Protein AF-A0A7S3S8R8-F1 (afdb_monomer_lite)

Secondary structure (DSSP, 8-state):
-PPPPPPPPPPPPPPPPPPPP------PPPP-----------------PPPPPPP--------------PPPPP-------------------------------HHHHHHHHT--HHHHHHHHHHHHHHHHHHHHHHHHHHHHHH-----------------------------

pLDDT: mean 70.54, std 16.48, range [45.84, 97.75]

Organism: Emiliania huxleyi (NCBI:txid2903)

Sequence (175 aa):
PPPPPPPPPPPPSLPPPAPVPDQPRVDHPLPDCAHPPSTSRRCRSPPRAAAPVPAQLRHHRTVTAEHAARPQRPASAPTRRAAAAAAGDGQSCGAEAAAFAPRINARSRELSRRGSAGERLFAAAQQTEVRREAARRERERAELALCTFRPELAGSRAGGGGGGGGGGGSGGGGS

Foldseek 3Di:
DDDDDDDDDDDDDDDDDDDDPDDPDDPDPDPPPDDDDDDDDDDDDDPDDDDDDDDDDDPDPDPDDDPPDDDPDPDDDPDPDDDDDDDDDDDDDDDDDPPPPPPDDPVNVVVVVVDDPVVVVVVVVVVVVVVVVVVVVVVVVVVVVVPPPDPPPPDPPDDDDDDDPDDDDDDDDDD

Radius of gyration: 34.69 Å; chains: 1; bounding box: 66×86×90 Å

Structure (mmCIF, N/CA/C/O backbone):
data_AF-A0A7S3S8R8-F1
#
_entry.id   AF-A0A7S3S8R8-F1
#
loop_
_atom_site.group_PDB
_atom_site.id
_atom_site.type_symbol
_atom_site.label_atom_id
_atom_site.label_alt_id
_atom_site.label_comp_id
_atom_site.label_asym_id
_atom_site.label_entity_id
_atom_site.label_seq_id
_atom_site.pdbx_PDB_ins_code
_atom_site.Cartn_x
_atom_site.Cartn_y
_atom_site.Cartn_z
_atom_site.occupancy
_atom_site.B_iso_or_equiv
_atom_site.auth_seq_id
_atom_site.auth_comp_id
_atom_site.auth_asym_id
_atom_site.auth_atom_id
_atom_site.pdbx_PDB_model_num
ATOM 1 N N . PRO A 1 1 ? 28.755 45.492 -12.422 1.00 77.19 1 PRO A N 1
ATOM 2 C CA . PRO A 1 1 ? 27.501 44.730 -12.645 1.00 77.19 1 PRO A CA 1
ATOM 3 C C . PRO A 1 1 ? 26.717 44.704 -11.332 1.00 77.19 1 PRO A C 1
ATOM 5 O O . PRO A 1 1 ? 27.362 44.551 -10.295 1.00 77.19 1 PRO A O 1
ATOM 8 N N . PRO A 1 2 ? 25.391 44.908 -11.334 1.00 80.56 2 PRO A N 1
ATOM 9 C CA . PRO A 1 2 ? 24.604 44.730 -10.120 1.00 80.56 2 PRO A CA 1
ATOM 10 C C . PRO A 1 2 ? 24.662 43.260 -9.660 1.00 80.56 2 PRO A C 1
ATOM 12 O O . PRO A 1 2 ? 24.819 42.369 -10.503 1.00 80.56 2 PRO A O 1
ATOM 15 N N . PRO A 1 3 ? 24.573 42.995 -8.344 1.00 86.69 3 PRO A N 1
ATOM 16 C CA . PRO A 1 3 ? 24.489 41.633 -7.831 1.00 86.69 3 PRO A CA 1
ATOM 17 C C . PRO A 1 3 ? 23.217 40.939 -8.350 1.00 86.69 3 PRO A C 1
ATOM 19 O O . PRO A 1 3 ? 22.216 41.617 -8.610 1.00 86.69 3 PRO A O 1
ATOM 22 N N . PRO A 1 4 ? 23.233 39.602 -8.509 1.00 87.12 4 PRO A N 1
ATOM 23 C CA . PRO A 1 4 ? 22.032 38.858 -8.859 1.00 87.12 4 PRO A CA 1
ATOM 24 C C . PRO A 1 4 ? 20.956 39.051 -7.777 1.00 87.12 4 PRO A C 1
ATOM 26 O O . PRO A 1 4 ? 21.294 39.193 -6.597 1.00 87.12 4 PRO A O 1
ATOM 29 N N . PRO A 1 5 ? 19.665 39.059 -8.153 1.00 89.50 5 PRO A N 1
ATOM 30 C CA . PRO A 1 5 ? 18.585 39.133 -7.181 1.00 89.50 5 PRO A CA 1
ATOM 31 C C . PRO A 1 5 ? 18.627 37.921 -6.233 1.00 89.50 5 PRO A C 1
ATOM 33 O O . PRO A 1 5 ? 19.071 36.840 -6.638 1.00 89.50 5 PRO A O 1
ATOM 36 N N . PRO A 1 6 ? 18.169 38.078 -4.979 1.00 90.81 6 PRO A N 1
ATOM 37 C CA . PRO A 1 6 ? 18.075 36.963 -4.046 1.00 90.81 6 PRO A CA 1
ATOM 38 C C . PRO A 1 6 ? 17.114 35.885 -4.579 1.00 90.81 6 PRO A C 1
ATOM 40 O O . PRO A 1 6 ? 16.183 36.203 -5.327 1.00 90.81 6 PRO A O 1
ATOM 43 N N . PRO A 1 7 ? 17.312 34.609 -4.200 1.00 89.50 7 PRO A N 1
ATOM 44 C CA . PRO A 1 7 ? 16.380 33.547 -4.554 1.00 89.50 7 PRO A CA 1
ATOM 45 C C . PRO A 1 7 ? 14.988 33.822 -3.956 1.00 89.50 7 PRO A C 1
ATOM 47 O O . PRO A 1 7 ? 14.888 34.456 -2.900 1.00 89.50 7 PRO A O 1
ATOM 50 N N . PRO A 1 8 ? 13.908 33.345 -4.601 1.00 89.25 8 PRO A N 1
ATOM 51 C CA . PRO A 1 8 ? 12.568 33.452 -4.039 1.00 89.25 8 PRO A CA 1
ATOM 52 C C . PRO A 1 8 ? 12.473 32.687 -2.706 1.00 89.25 8 PRO A C 1
ATOM 54 O O . PRO A 1 8 ? 13.191 31.699 -2.513 1.00 89.25 8 PRO A O 1
ATOM 57 N N . PRO A 1 9 ? 11.588 33.112 -1.786 1.00 90.44 9 PRO A N 1
ATOM 58 C CA . PRO A 1 9 ? 11.351 32.385 -0.545 1.00 90.44 9 PRO A CA 1
ATOM 59 C C . PRO A 1 9 ? 10.820 30.969 -0.831 1.00 90.44 9 PRO A C 1
ATOM 61 O O . PRO A 1 9 ? 10.184 30.745 -1.867 1.00 90.44 9 PRO A O 1
ATOM 64 N N . PRO A 1 10 ? 11.059 30.003 0.075 1.00 87.38 10 PRO A N 1
ATOM 65 C CA . PRO A 1 10 ? 10.484 28.672 -0.052 1.00 87.38 10 PRO A CA 1
ATOM 66 C C . PRO A 1 10 ? 8.947 28.740 -0.040 1.00 87.38 10 PRO A C 1
ATOM 68 O O . PRO A 1 10 ? 8.374 29.652 0.567 1.00 87.38 10 PRO A O 1
ATOM 71 N N . PRO A 1 11 ? 8.260 27.785 -0.691 1.00 87.69 11 PRO A N 1
ATOM 72 C CA . PRO A 1 11 ? 6.808 27.712 -0.630 1.00 87.69 11 PRO A CA 1
ATOM 73 C C . PRO A 1 11 ? 6.339 27.477 0.817 1.00 87.69 11 PRO A C 1
ATOM 75 O O . PRO A 1 11 ? 7.056 26.843 1.598 1.00 87.69 11 PRO A O 1
ATOM 78 N N . PRO A 1 12 ? 5.137 27.954 1.183 1.00 86.75 12 PRO A N 1
ATOM 79 C CA . PRO A 1 12 ? 4.565 27.696 2.497 1.00 86.75 12 PRO A CA 1
ATOM 80 C C . PRO A 1 12 ? 4.399 26.190 2.727 1.00 86.75 12 PRO A C 1
ATOM 82 O O . PRO A 1 12 ? 4.004 25.447 1.824 1.00 86.75 12 PRO A O 1
ATOM 85 N N . SER A 1 13 ? 4.691 25.747 3.950 1.00 85.88 13 SER A N 1
ATOM 86 C CA . SER A 1 13 ? 4.455 24.372 4.387 1.00 85.88 13 SER A CA 1
ATOM 87 C C . SER A 1 13 ? 2.987 24.004 4.180 1.00 85.88 13 SER A C 1
ATOM 89 O O . SER A 1 13 ? 2.092 24.736 4.604 1.00 85.88 13 SER A O 1
ATOM 91 N N . LEU A 1 14 ? 2.734 22.870 3.525 1.00 85.81 14 LEU A N 1
ATOM 92 C CA . LEU A 1 14 ? 1.37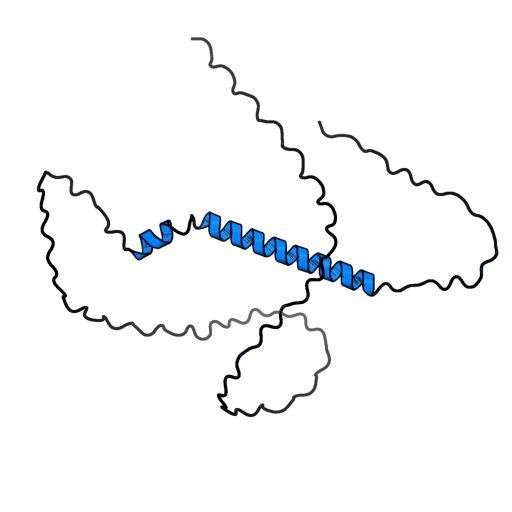4 22.364 3.365 1.00 85.81 14 LEU A CA 1
ATOM 93 C C . LEU A 1 14 ? 0.758 22.089 4.749 1.00 85.81 14 LEU A C 1
ATOM 95 O O . LEU A 1 14 ? 1.450 21.556 5.622 1.00 85.81 14 LEU A O 1
ATOM 99 N N . PRO A 1 15 ? -0.527 22.424 4.958 1.00 84.19 15 PRO A N 1
ATOM 100 C CA . PRO A 1 15 ? -1.219 22.085 6.192 1.00 84.19 15 PRO A CA 1
ATOM 101 C C . PRO A 1 15 ? -1.267 20.559 6.372 1.00 84.19 15 PRO A C 1
ATOM 103 O O . PRO A 1 15 ? -1.292 19.820 5.380 1.00 84.19 15 PRO A O 1
ATOM 106 N N . PRO A 1 16 ? -1.290 20.064 7.622 1.00 83.81 16 PRO A N 1
ATOM 107 C CA . PRO A 1 16 ? -1.439 18.639 7.882 1.00 83.81 16 PRO A CA 1
ATOM 108 C C . PRO A 1 16 ? -2.743 18.111 7.258 1.00 83.81 16 PRO A C 1
ATOM 110 O O . PRO A 1 16 ? -3.731 18.850 7.180 1.00 83.81 16 PRO A O 1
ATOM 113 N N . PRO A 1 17 ? -2.770 16.844 6.806 1.00 81.56 17 PRO A N 1
ATOM 114 C CA . PRO A 1 17 ? -3.971 16.252 6.232 1.00 81.56 17 PRO A CA 1
ATOM 115 C C . PRO A 1 17 ? -5.120 16.283 7.245 1.00 81.56 17 PRO A C 1
ATOM 117 O O . PRO A 1 17 ? -4.927 16.015 8.432 1.00 81.56 17 PRO A O 1
ATOM 120 N N . ALA A 1 18 ? -6.320 16.611 6.763 1.00 82.19 18 ALA A N 1
ATOM 121 C CA . ALA A 1 18 ? -7.528 16.604 7.577 1.00 82.19 18 ALA A CA 1
ATOM 122 C C . ALA A 1 18 ? -7.779 15.207 8.187 1.00 82.19 18 ALA A C 1
ATOM 124 O O . ALA A 1 18 ? -7.475 14.196 7.543 1.00 82.19 18 ALA A O 1
ATOM 125 N N . PRO A 1 19 ? -8.354 15.129 9.404 1.00 78.69 19 PRO A N 1
ATOM 126 C CA . PRO A 1 19 ? -8.751 13.859 10.000 1.00 78.69 19 PRO A CA 1
ATOM 127 C C . PRO A 1 19 ? -9.745 13.141 9.081 1.00 78.69 19 PRO A C 1
ATOM 129 O O . PRO A 1 19 ? -10.742 13.721 8.650 1.00 78.69 19 PRO A O 1
ATOM 132 N N . VAL A 1 20 ? -9.454 11.880 8.757 1.00 82.19 20 VAL A N 1
ATOM 133 C CA . VAL A 1 20 ? -10.313 11.059 7.898 1.00 82.19 20 VAL A CA 1
ATOM 134 C C . VAL A 1 20 ? -11.615 10.770 8.656 1.00 82.19 20 VAL A C 1
ATOM 136 O O . VAL A 1 20 ? -11.544 10.188 9.740 1.00 82.19 20 VAL A O 1
ATOM 139 N N . PRO A 1 21 ? -12.792 11.163 8.130 1.00 75.56 21 PRO A N 1
ATOM 140 C CA . PRO A 1 21 ? -14.065 10.878 8.774 1.00 75.56 21 PRO A CA 1
ATOM 141 C C . PRO A 1 21 ? -14.312 9.370 8.836 1.00 75.56 21 PRO A C 1
ATOM 143 O O . PRO A 1 21 ? -14.010 8.630 7.894 1.00 75.56 21 PRO A O 1
ATOM 146 N N . ASP A 1 22 ? -14.859 8.939 9.969 1.00 69.94 22 ASP A N 1
ATOM 147 C CA . ASP A 1 22 ? -15.124 7.541 10.277 1.00 69.94 22 ASP A CA 1
ATOM 148 C C . ASP A 1 22 ? -16.108 6.954 9.259 1.00 69.94 22 ASP A C 1
ATOM 150 O O . ASP A 1 22 ? -17.268 7.360 9.160 1.00 69.94 22 ASP A O 1
ATOM 154 N N . GLN A 1 23 ? -15.616 6.023 8.448 1.00 73.62 23 GLN A N 1
ATOM 155 C CA . GLN A 1 23 ? -16.423 5.348 7.439 1.00 73.62 23 GLN A CA 1
ATOM 156 C C . GLN A 1 23 ? -17.230 4.236 8.124 1.00 73.62 23 GLN A C 1
ATOM 158 O O . GLN A 1 23 ? -16.620 3.362 8.752 1.00 73.62 23 GLN A O 1
ATOM 163 N N . PRO A 1 24 ? -18.571 4.208 7.995 1.00 70.25 24 PRO A N 1
ATOM 164 C CA . PRO A 1 24 ? -19.366 3.097 8.495 1.00 70.25 24 PRO A CA 1
ATOM 165 C C . PRO A 1 24 ? -18.930 1.808 7.792 1.00 70.25 24 PRO A C 1
ATOM 167 O O . PRO A 1 24 ? -18.881 1.726 6.564 1.00 70.25 24 PRO A O 1
ATOM 170 N N . ARG A 1 25 ? -18.583 0.789 8.585 1.00 62.97 25 ARG A N 1
ATOM 171 C CA . ARG A 1 25 ? -18.240 -0.547 8.089 1.00 62.97 25 ARG A CA 1
ATOM 172 C C . ARG A 1 25 ? -19.435 -1.111 7.319 1.00 62.97 25 ARG A C 1
ATOM 174 O O . ARG A 1 25 ? -20.450 -1.459 7.914 1.00 62.97 25 ARG A O 1
ATOM 181 N N . VAL A 1 26 ? -19.288 -1.230 6.007 1.00 69.12 26 VAL A N 1
ATOM 182 C CA . VAL A 1 26 ? -20.205 -2.010 5.180 1.00 69.12 26 VAL A CA 1
ATOM 183 C C . VAL A 1 26 ? -19.782 -3.468 5.327 1.00 69.12 26 VAL A C 1
ATOM 185 O O . VAL A 1 26 ? -18.751 -3.885 4.798 1.00 69.12 26 VAL A O 1
ATOM 188 N N . ASP A 1 27 ? -20.534 -4.224 6.122 1.00 63.59 27 ASP A N 1
ATOM 189 C CA . ASP A 1 27 ? -20.373 -5.669 6.256 1.00 63.59 27 ASP A CA 1
ATOM 190 C C . ASP A 1 27 ? -20.830 -6.321 4.935 1.00 63.59 27 ASP A C 1
ATOM 192 O O . ASP A 1 27 ? -21.998 -6.656 4.746 1.00 63.59 27 ASP A O 1
ATOM 196 N N . HIS A 1 28 ? -19.912 -6.440 3.972 1.00 69.56 28 HIS A N 1
ATOM 197 C CA . HIS A 1 28 ? -20.136 -7.235 2.770 1.00 69.56 28 HIS A CA 1
ATOM 198 C C . HIS A 1 28 ? -19.967 -8.722 3.116 1.00 69.56 28 HIS A C 1
ATOM 200 O O . HIS A 1 28 ? -18.858 -9.126 3.481 1.00 69.56 28 HIS A O 1
ATOM 206 N N . PRO A 1 29 ? -21.015 -9.559 2.996 1.00 69.94 29 PRO A N 1
ATOM 207 C CA . PRO A 1 29 ? -20.842 -11.000 3.077 1.00 69.94 29 PRO A CA 1
ATOM 208 C C . PRO A 1 29 ? -19.914 -11.458 1.945 1.00 69.94 29 PRO A C 1
ATOM 210 O O . PRO A 1 29 ? -20.098 -11.097 0.781 1.00 69.94 29 PRO A O 1
ATOM 213 N N . LEU A 1 30 ? -18.886 -12.224 2.311 1.00 63.00 30 LEU A N 1
ATOM 214 C CA . LEU A 1 30 ? -17.970 -12.880 1.382 1.00 63.00 30 LEU A CA 1
ATOM 215 C C . LEU A 1 30 ? -18.781 -13.725 0.385 1.00 63.00 30 LEU A C 1
ATOM 217 O O . LEU A 1 30 ? -19.578 -14.552 0.830 1.00 63.00 30 LEU A O 1
ATOM 221 N N . PRO A 1 31 ? -18.596 -13.575 -0.938 1.00 64.50 31 PRO A N 1
ATOM 222 C CA . PRO A 1 31 ? -19.099 -14.574 -1.863 1.00 64.50 31 PRO A CA 1
ATOM 223 C C . PRO A 1 31 ? -18.371 -15.893 -1.587 1.00 64.50 31 PRO A C 1
ATOM 225 O O . PRO A 1 31 ? -17.140 -15.958 -1.639 1.00 64.50 31 PRO A O 1
ATOM 228 N N . ASP A 1 32 ? -19.150 -16.928 -1.275 1.00 54.94 32 ASP A N 1
ATOM 229 C CA . ASP A 1 32 ? -18.726 -18.323 -1.202 1.00 54.94 32 ASP A CA 1
ATOM 230 C C . ASP A 1 32 ? -18.050 -18.723 -2.519 1.00 54.94 32 ASP A C 1
ATOM 232 O O . ASP A 1 32 ? -18.687 -19.117 -3.499 1.00 54.94 32 ASP A O 1
ATOM 236 N N . CYS A 1 33 ? -16.724 -18.622 -2.559 1.00 52.12 33 CYS A N 1
ATOM 237 C CA . CYS A 1 33 ? -15.926 -19.227 -3.612 1.00 52.12 33 CYS A CA 1
ATOM 238 C C . CYS A 1 33 ? -15.888 -20.738 -3.370 1.00 52.12 33 CYS A C 1
ATOM 240 O O . CYS A 1 33 ? -14.950 -21.276 -2.782 1.00 52.12 33 CYS A O 1
ATOM 242 N N . ALA A 1 34 ? -16.938 -21.412 -3.835 1.00 57.84 34 ALA A N 1
ATOM 243 C CA . ALA A 1 34 ? -17.007 -22.851 -3.994 1.00 57.84 34 ALA A CA 1
ATOM 244 C C . ALA A 1 34 ? -15.756 -23.366 -4.731 1.00 57.84 34 ALA A C 1
ATOM 246 O O . ALA A 1 34 ? -15.552 -23.118 -5.921 1.00 57.84 34 ALA A O 1
ATOM 247 N N . HIS A 1 35 ? -14.901 -24.092 -4.014 1.00 53.78 35 HIS A N 1
ATOM 248 C CA . HIS A 1 35 ? -13.831 -24.878 -4.614 1.00 53.78 35 HIS A CA 1
ATOM 249 C C . HIS A 1 35 ? -14.421 -26.106 -5.334 1.00 53.78 35 HIS A C 1
ATOM 251 O O . HIS A 1 35 ? -15.303 -26.765 -4.780 1.00 53.78 35 HIS A O 1
ATOM 257 N N . PRO A 1 36 ? -13.927 -26.479 -6.531 1.00 61.75 36 PRO A N 1
ATOM 258 C CA . PRO A 1 36 ? -14.292 -27.749 -7.150 1.00 61.75 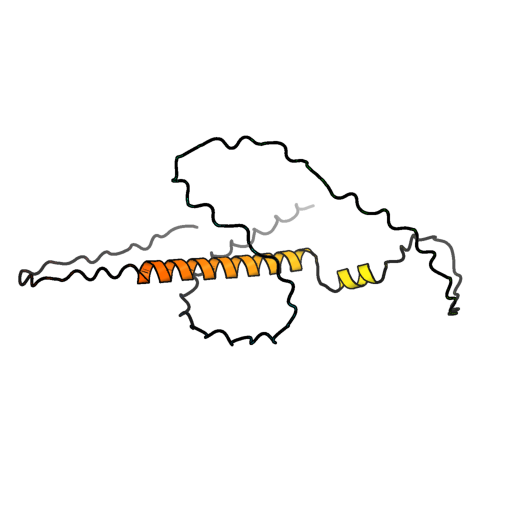36 PRO A CA 1
ATOM 259 C C . PRO A 1 36 ? -13.708 -28.932 -6.352 1.00 61.75 36 PRO A C 1
ATOM 261 O O . PRO A 1 36 ? -12.619 -28.809 -5.776 1.00 61.75 36 PRO A O 1
ATOM 264 N N . PRO A 1 37 ? -14.372 -30.103 -6.336 1.00 55.53 37 PRO A N 1
ATOM 265 C CA . PRO A 1 37 ? -13.862 -31.283 -5.651 1.00 55.53 37 PRO A CA 1
ATOM 266 C C . PRO A 1 37 ? -12.671 -31.868 -6.422 1.00 55.53 37 PRO A C 1
ATOM 268 O O . PRO A 1 37 ? -12.833 -32.633 -7.369 1.00 55.53 37 PRO A O 1
ATOM 271 N N . SER A 1 38 ? -11.449 -31.530 -6.007 1.00 54.41 38 SER A N 1
ATOM 272 C CA . SER A 1 38 ? -10.249 -32.233 -6.466 1.00 54.41 38 SER A CA 1
ATOM 273 C C . SER A 1 38 ? -10.026 -33.473 -5.605 1.00 54.41 38 SER A C 1
ATOM 275 O O . SER A 1 38 ? -9.424 -33.440 -4.530 1.00 54.41 38 SER A O 1
ATOM 277 N N . THR A 1 39 ? -10.550 -34.598 -6.082 1.00 59.62 39 THR A N 1
ATOM 278 C CA . THR A 1 39 ? -10.220 -35.926 -5.578 1.00 59.62 39 THR A CA 1
ATOM 279 C C . THR A 1 39 ? -8.773 -36.263 -5.933 1.00 59.62 39 THR A C 1
ATOM 281 O O . THR A 1 39 ? -8.485 -36.746 -7.027 1.00 59.62 39 THR A O 1
ATOM 284 N N . SER A 1 40 ? -7.845 -36.091 -4.995 1.00 53.78 40 SER A N 1
ATOM 285 C CA . SER A 1 40 ? -6.616 -36.885 -5.017 1.00 53.78 40 SER A CA 1
ATOM 286 C C . SER A 1 40 ? -6.213 -37.298 -3.610 1.00 53.78 40 SER A C 1
ATOM 288 O O . SER A 1 40 ? -5.488 -36.624 -2.882 1.00 53.78 40 SER A O 1
ATOM 290 N N . ARG A 1 41 ? -6.744 -38.464 -3.238 1.00 54.03 41 ARG A N 1
ATOM 291 C CA . ARG A 1 41 ? -6.302 -39.275 -2.112 1.00 54.03 41 ARG A CA 1
ATOM 292 C C . ARG A 1 41 ? -4.818 -39.609 -2.282 1.00 54.03 41 ARG A C 1
ATOM 294 O O . ARG A 1 41 ? -4.465 -40.464 -3.089 1.00 54.03 41 ARG A O 1
ATOM 301 N N . ARG A 1 42 ? -3.964 -39.051 -1.429 1.00 54.06 42 ARG A N 1
ATOM 302 C CA . ARG A 1 42 ? -2.855 -39.820 -0.851 1.00 54.06 42 ARG A CA 1
ATOM 303 C C . ARG A 1 42 ? -2.881 -39.650 0.654 1.00 54.06 42 ARG A C 1
ATOM 305 O O . ARG A 1 42 ? -2.474 -38.632 1.201 1.00 54.06 42 ARG A O 1
ATOM 312 N N . CYS A 1 43 ? -3.398 -40.689 1.293 1.00 54.38 43 CYS A N 1
ATOM 313 C CA . CYS A 1 43 ? -3.325 -40.935 2.717 1.00 54.38 43 CYS A CA 1
ATOM 314 C C . CYS A 1 43 ? -1.865 -40.840 3.187 1.00 54.38 43 CYS A C 1
ATOM 316 O O . CYS A 1 43 ? -1.027 -41.649 2.790 1.00 54.38 43 CYS A O 1
ATOM 318 N N . ARG A 1 44 ? -1.572 -39.878 4.059 1.00 56.50 44 ARG A N 1
ATOM 319 C CA . ARG A 1 44 ? -0.508 -40.010 5.055 1.00 56.50 44 ARG A CA 1
ATOM 320 C C . ARG A 1 44 ? -1.137 -39.729 6.408 1.00 56.50 44 ARG A C 1
ATOM 322 O O . ARG A 1 44 ? -1.611 -38.629 6.666 1.00 56.50 44 ARG A O 1
ATOM 329 N N . SER A 1 45 ? -1.210 -40.777 7.212 1.00 59.34 45 SER A N 1
ATOM 330 C CA . SER A 1 45 ? -1.692 -40.767 8.587 1.00 59.34 45 SER A CA 1
ATOM 331 C C . SER A 1 45 ? -0.920 -39.740 9.432 1.00 59.34 45 SER A C 1
ATOM 333 O O . SER A 1 45 ? 0.293 -39.611 9.246 1.00 59.34 45 SER A O 1
ATOM 335 N N . PRO A 1 46 ? -1.566 -39.037 10.378 1.00 63.16 46 PRO A N 1
ATOM 336 C CA . PRO A 1 46 ? -0.866 -38.167 11.317 1.00 63.16 46 PRO A CA 1
ATOM 337 C C . PRO A 1 46 ? -0.205 -38.989 12.439 1.00 63.16 46 PRO A C 1
ATOM 339 O O . PRO A 1 46 ? -0.852 -39.879 13.000 1.00 63.16 46 PRO A O 1
ATOM 342 N N . PRO A 1 47 ? 1.045 -38.701 12.847 1.00 60.03 47 PRO A N 1
ATOM 343 C CA . PRO A 1 47 ? 1.525 -39.151 14.141 1.00 60.03 47 PRO A CA 1
ATOM 344 C C . PRO A 1 47 ? 0.859 -38.321 15.250 1.00 60.03 47 PRO A C 1
ATOM 346 O O . PRO A 1 47 ? 1.072 -37.122 15.381 1.00 60.03 47 PRO A O 1
ATOM 349 N N . ARG A 1 48 ? -0.008 -39.015 15.990 1.00 54.62 48 ARG A N 1
ATOM 350 C CA . ARG A 1 48 ? -0.244 -38.987 17.443 1.00 54.62 48 ARG A CA 1
ATOM 351 C C . ARG A 1 48 ? 0.081 -37.683 18.203 1.00 54.62 48 ARG A C 1
ATOM 353 O O . ARG A 1 48 ? 1.229 -37.269 18.317 1.00 54.62 48 ARG A O 1
ATOM 360 N N . ALA A 1 49 ? -0.962 -37.133 18.823 1.00 53.22 49 ALA A N 1
ATOM 361 C CA . ALA A 1 49 ? -0.936 -35.997 19.736 1.00 53.22 49 ALA A CA 1
ATOM 362 C C . ALA A 1 49 ? 0.073 -36.160 20.889 1.00 53.22 49 ALA A C 1
ATOM 364 O O . ALA A 1 49 ? 0.018 -37.139 21.636 1.00 53.22 49 ALA A O 1
ATOM 365 N N . ALA A 1 50 ? 0.932 -35.156 21.067 1.00 56.56 50 ALA A N 1
ATOM 366 C CA . ALA A 1 50 ? 1.591 -34.879 22.335 1.00 56.56 50 ALA A CA 1
ATOM 367 C C . ALA A 1 50 ? 0.791 -33.785 23.058 1.00 56.56 50 ALA A C 1
ATOM 369 O O . ALA A 1 50 ? 0.526 -32.720 22.503 1.00 56.56 50 ALA A O 1
ATOM 370 N N . ALA A 1 51 ? 0.359 -34.110 24.272 1.00 62.81 51 ALA A N 1
ATOM 371 C CA . ALA A 1 51 ? -0.376 -33.251 25.190 1.00 62.81 51 ALA A CA 1
ATOM 372 C C . ALA A 1 51 ? 0.469 -32.027 25.641 1.00 62.81 51 ALA A C 1
ATOM 374 O O . ALA A 1 51 ? 1.685 -32.010 25.429 1.00 62.81 51 ALA A O 1
ATOM 375 N N . PRO A 1 52 ? -0.152 -30.994 26.244 1.00 61.31 52 PRO A N 1
ATOM 376 C CA . PRO A 1 52 ? 0.471 -29.692 26.459 1.00 61.31 52 PRO A CA 1
ATOM 377 C C . PRO A 1 52 ? 1.468 -29.705 27.625 1.00 61.31 52 PRO A C 1
ATOM 379 O O . PRO A 1 52 ? 1.177 -30.210 28.707 1.00 61.31 52 PRO A O 1
ATOM 382 N N . VAL A 1 53 ? 2.627 -29.079 27.414 1.00 61.59 53 VAL A N 1
ATOM 383 C CA . VAL A 1 53 ? 3.571 -28.725 28.483 1.00 61.59 53 VAL A CA 1
ATOM 384 C C . VAL A 1 53 ? 3.225 -27.310 28.968 1.00 61.59 53 VAL A C 1
ATOM 386 O O . VAL A 1 53 ? 3.105 -26.411 28.131 1.00 61.59 53 VAL A O 1
ATOM 389 N N . PRO A 1 54 ? 3.034 -27.078 30.280 1.00 59.47 54 PRO A N 1
ATOM 390 C CA . PRO A 1 54 ? 2.693 -25.762 30.805 1.00 59.47 54 PRO A CA 1
ATOM 391 C C . PRO A 1 54 ? 3.861 -24.773 30.715 1.00 59.47 54 PRO A C 1
ATOM 393 O O . PRO A 1 54 ? 5.038 -25.128 30.795 1.00 59.47 54 PRO A O 1
ATOM 396 N N . ALA A 1 55 ? 3.484 -23.506 30.560 1.00 61.91 55 ALA A N 1
ATOM 397 C CA . ALA A 1 55 ? 4.352 -22.351 30.437 1.00 61.91 55 ALA A CA 1
ATOM 398 C C . ALA A 1 55 ? 5.244 -22.138 31.669 1.00 61.91 55 ALA A C 1
ATOM 400 O O . ALA A 1 55 ? 4.747 -21.936 32.774 1.00 61.91 55 ALA A O 1
ATOM 401 N N . GLN A 1 56 ? 6.556 -22.072 31.447 1.00 58.75 56 GLN A N 1
ATOM 402 C CA . GLN A 1 56 ? 7.500 -21.395 32.334 1.00 58.75 56 GLN A CA 1
ATOM 403 C C . GLN A 1 56 ? 8.555 -20.680 31.480 1.00 58.75 56 GLN A C 1
ATOM 405 O O . GLN A 1 56 ? 9.427 -21.295 30.869 1.00 58.75 56 GLN A O 1
ATOM 410 N N . LEU A 1 57 ? 8.390 -19.359 31.411 1.00 58.47 57 LEU A N 1
ATOM 411 C CA . LEU A 1 57 ? 9.426 -18.330 31.434 1.00 58.47 57 LEU A CA 1
ATOM 412 C C . LEU A 1 57 ? 10.872 -18.828 31.220 1.00 58.47 57 LEU A C 1
ATOM 414 O O . LEU A 1 57 ? 11.543 -19.252 32.159 1.00 58.47 57 LEU A O 1
ATOM 418 N N . ARG A 1 58 ? 11.393 -18.704 29.994 1.00 51.44 58 ARG A N 1
ATOM 419 C CA . ARG A 1 58 ? 12.842 -18.716 29.742 1.00 51.44 58 ARG A CA 1
ATOM 420 C C . ARG A 1 58 ? 13.215 -17.618 28.757 1.00 51.44 58 ARG A C 1
ATOM 422 O O . ARG A 1 58 ? 13.177 -17.786 27.541 1.00 51.44 58 ARG A O 1
ATOM 429 N N . HIS A 1 59 ? 13.596 -16.476 29.321 1.00 56.28 59 HIS A N 1
ATOM 430 C CA . HIS A 1 59 ? 14.516 -15.548 28.683 1.00 56.28 59 HIS A CA 1
ATOM 431 C C . HIS A 1 59 ? 15.810 -16.297 28.392 1.00 56.28 59 HIS A C 1
ATOM 433 O O . HIS A 1 59 ? 16.508 -16.558 29.346 1.00 56.28 59 HIS A O 1
ATOM 439 N N . HIS A 1 60 ? 16.101 -16.656 27.141 1.00 50.06 60 HIS A N 1
ATOM 440 C CA . HIS A 1 60 ? 17.447 -16.811 26.564 1.00 50.06 60 HIS A CA 1
ATOM 441 C C . HIS A 1 60 ? 17.260 -17.090 25.065 1.00 50.06 60 HIS A C 1
ATOM 443 O O . HIS A 1 60 ? 17.084 -18.234 24.656 1.00 50.06 60 HIS A O 1
ATOM 449 N N . ARG A 1 61 ? 17.278 -16.053 24.216 1.00 50.59 61 ARG A N 1
ATOM 450 C CA . ARG A 1 61 ? 17.537 -16.262 22.785 1.00 50.59 61 ARG A CA 1
ATOM 451 C C . ARG A 1 61 ? 19.046 -16.300 22.593 1.00 50.59 61 ARG A C 1
ATOM 453 O O . ARG A 1 61 ? 19.682 -15.279 22.358 1.00 50.59 61 ARG A O 1
ATOM 460 N N . THR A 1 62 ? 19.610 -17.490 22.734 1.00 49.81 62 THR A N 1
ATOM 461 C CA . THR A 1 62 ? 20.878 -17.827 22.102 1.00 49.81 62 THR A CA 1
ATOM 462 C C . THR A 1 62 ? 20.676 -17.756 20.591 1.00 49.81 62 THR A C 1
ATOM 464 O O . THR A 1 62 ? 19.769 -18.369 20.029 1.00 49.81 62 THR A O 1
ATOM 467 N N . VAL A 1 63 ? 21.503 -16.954 19.925 1.00 51.91 63 VAL A N 1
ATOM 468 C CA . VAL A 1 63 ? 21.642 -16.967 18.469 1.00 51.91 63 VAL A CA 1
ATOM 469 C C . VAL A 1 63 ? 22.411 -18.242 18.129 1.00 51.91 63 VAL A C 1
ATOM 471 O O . VAL A 1 63 ? 23.636 -18.246 18.072 1.00 51.91 63 VAL A O 1
ATOM 474 N N . THR A 1 64 ? 21.706 -19.364 17.996 1.00 45.84 64 THR A N 1
ATOM 475 C CA . THR A 1 64 ? 22.299 -20.585 17.451 1.00 45.84 64 THR A CA 1
ATOM 476 C C . THR A 1 64 ? 22.410 -20.437 15.942 1.00 45.84 64 THR A C 1
ATOM 478 O O . THR A 1 64 ? 21.422 -20.240 15.235 1.00 45.84 64 THR A O 1
ATOM 481 N N . ALA A 1 65 ? 23.652 -20.502 15.474 1.00 57.69 65 ALA A N 1
ATOM 482 C CA . ALA A 1 65 ? 24.031 -20.614 14.082 1.00 57.69 65 ALA A CA 1
ATOM 483 C C . ALA A 1 65 ? 23.347 -21.830 13.438 1.00 57.69 65 ALA A C 1
ATOM 485 O O . ALA A 1 65 ? 23.763 -22.965 13.645 1.00 57.69 65 ALA A O 1
ATOM 486 N N . GLU A 1 66 ? 22.322 -21.588 12.627 1.00 51.59 66 GLU A N 1
ATOM 487 C CA . GLU A 1 66 ? 21.736 -22.602 11.752 1.00 51.59 66 GLU A CA 1
ATOM 488 C C . GLU A 1 66 ? 21.872 -22.131 10.299 1.00 51.59 66 GLU A C 1
ATOM 490 O O . GLU A 1 66 ? 20.927 -21.753 9.615 1.00 51.59 66 GLU A O 1
ATOM 495 N N . HIS A 1 67 ? 23.122 -22.116 9.832 1.00 55.50 67 HIS A N 1
ATOM 496 C CA . HIS A 1 67 ? 23.482 -22.040 8.413 1.00 55.50 67 HIS A CA 1
ATOM 497 C C . HIS A 1 67 ? 23.451 -23.453 7.795 1.00 55.50 67 HIS A C 1
ATOM 499 O O . HIS A 1 67 ? 24.359 -23.863 7.074 1.00 55.50 67 HIS A O 1
ATOM 505 N N . ALA A 1 68 ? 22.423 -24.239 8.120 1.00 54.69 68 ALA A N 1
ATOM 506 C CA . ALA A 1 68 ? 22.259 -25.579 7.585 1.00 54.69 68 ALA A CA 1
ATOM 507 C C . ALA A 1 68 ? 21.519 -25.520 6.242 1.00 54.69 68 ALA A C 1
ATOM 509 O O . ALA A 1 68 ? 20.391 -25.047 6.140 1.00 54.69 68 ALA A O 1
ATOM 510 N N . ALA A 1 69 ? 22.193 -26.042 5.217 1.00 55.81 69 ALA A N 1
ATOM 511 C CA . ALA A 1 69 ? 21.631 -26.480 3.945 1.00 55.81 69 ALA A CA 1
ATOM 512 C C . ALA A 1 69 ? 20.997 -25.392 3.058 1.00 55.81 69 ALA A C 1
ATOM 514 O O . ALA A 1 69 ? 19.801 -25.393 2.771 1.00 55.81 69 ALA A O 1
ATOM 515 N N . ARG A 1 70 ? 21.847 -24.544 2.461 1.00 55.84 70 ARG A N 1
ATOM 516 C CA . ARG A 1 70 ? 21.528 -23.999 1.132 1.00 55.84 70 ARG A CA 1
ATOM 517 C C . ARG A 1 70 ? 21.428 -25.178 0.149 1.00 55.84 70 ARG A C 1
ATOM 519 O O . ARG A 1 70 ? 22.442 -25.849 -0.051 1.00 55.84 70 ARG A O 1
ATOM 526 N N . PRO A 1 71 ? 20.273 -25.437 -0.489 1.00 60.06 71 PRO A N 1
ATOM 527 C CA . PRO A 1 71 ? 20.208 -26.409 -1.568 1.00 60.06 71 PRO A CA 1
ATOM 528 C C . PRO A 1 71 ? 21.122 -25.920 -2.690 1.00 60.06 71 PRO A C 1
ATOM 530 O O . PRO A 1 71 ? 20.945 -24.820 -3.223 1.00 60.06 71 PRO A O 1
ATOM 533 N N . GLN A 1 72 ? 22.139 -26.717 -3.017 1.00 59.78 72 GLN A N 1
ATOM 534 C CA . GLN A 1 72 ? 22.963 -26.453 -4.184 1.00 59.78 72 GLN A CA 1
ATOM 535 C C . GLN A 1 72 ? 22.050 -26.463 -5.409 1.00 59.78 72 GLN A C 1
ATOM 537 O O . GLN A 1 72 ? 21.378 -27.454 -5.698 1.00 59.78 72 GLN A O 1
ATOM 542 N N . ARG A 1 73 ? 21.983 -25.320 -6.097 1.00 56.75 73 ARG A N 1
ATOM 543 C CA . ARG A 1 73 ? 21.325 -25.213 -7.399 1.00 56.75 73 ARG A CA 1
ATOM 544 C C . ARG A 1 73 ? 21.918 -26.298 -8.305 1.00 56.75 73 ARG A C 1
ATOM 546 O O . ARG A 1 73 ? 23.138 -26.300 -8.466 1.00 56.75 73 ARG A O 1
ATOM 553 N N . PRO A 1 74 ? 21.108 -27.176 -8.918 1.00 61.94 74 PRO A N 1
ATOM 554 C CA . PRO A 1 74 ? 21.623 -28.064 -9.944 1.00 61.94 74 PRO A CA 1
ATOM 555 C C . PRO A 1 74 ? 22.206 -27.194 -11.058 1.00 61.94 74 PRO A C 1
ATOM 557 O O . PRO A 1 74 ? 21.539 -26.284 -11.560 1.00 61.94 74 PRO A O 1
ATOM 560 N N . ALA A 1 75 ? 23.475 -27.434 -11.387 1.00 59.31 75 ALA A N 1
ATOM 561 C CA . ALA A 1 75 ? 24.143 -26.809 -12.512 1.00 59.31 75 ALA A CA 1
ATOM 562 C C . ALA A 1 75 ? 23.308 -27.088 -13.767 1.00 59.31 75 ALA A C 1
ATOM 564 O O . ALA A 1 75 ? 23.205 -28.222 -14.232 1.00 59.31 75 ALA A O 1
ATOM 565 N N . SER A 1 76 ? 22.640 -26.056 -14.273 1.00 58.06 76 SER A N 1
ATOM 566 C CA . SER A 1 76 ? 21.880 -26.126 -15.512 1.00 58.06 76 SER A CA 1
ATOM 567 C C . SER A 1 76 ? 22.847 -26.449 -16.646 1.00 58.06 76 SER A C 1
ATOM 569 O O . SER A 1 76 ? 23.697 -25.625 -16.987 1.00 58.06 76 SER A O 1
ATOM 571 N N . ALA A 1 77 ? 22.717 -27.655 -17.197 1.00 59.78 77 ALA A N 1
ATOM 572 C CA . ALA A 1 77 ? 23.408 -28.082 -18.401 1.00 59.78 77 ALA A CA 1
ATOM 573 C C . ALA A 1 77 ? 23.185 -27.056 -19.530 1.00 59.78 77 ALA A C 1
ATOM 575 O O . ALA A 1 77 ? 22.068 -26.546 -19.676 1.00 59.78 77 ALA A O 1
ATOM 576 N N . PRO A 1 78 ? 24.211 -26.735 -20.336 1.00 61.25 78 PRO A N 1
ATOM 577 C CA . PRO A 1 78 ? 24.046 -25.851 -21.476 1.00 61.25 78 PRO A CA 1
ATOM 578 C C . PRO A 1 78 ? 23.184 -26.557 -22.523 1.00 61.25 78 PRO A C 1
ATOM 580 O O . PRO A 1 78 ? 23.649 -27.425 -23.262 1.00 61.25 78 PRO A O 1
ATOM 583 N N . THR A 1 79 ? 21.907 -26.189 -22.596 1.00 61.56 79 THR A N 1
ATOM 584 C CA . THR A 1 79 ? 21.036 -26.593 -23.697 1.00 61.56 79 THR A CA 1
ATOM 585 C C . THR A 1 79 ? 21.626 -26.019 -24.982 1.00 61.56 79 THR A C 1
ATOM 587 O O . THR A 1 79 ? 21.566 -24.811 -25.217 1.00 61.56 79 THR A O 1
ATOM 590 N N . ARG A 1 80 ? 22.225 -26.886 -25.809 1.00 50.59 80 ARG A N 1
ATOM 591 C CA . ARG A 1 80 ? 22.590 -26.583 -27.196 1.00 50.59 80 ARG A CA 1
ATOM 592 C C . ARG A 1 80 ? 21.327 -26.113 -27.911 1.00 50.59 80 ARG A C 1
ATOM 594 O O . ARG A 1 80 ? 20.475 -26.916 -28.281 1.00 50.59 80 ARG A O 1
ATOM 601 N N . ARG A 1 81 ? 21.175 -24.798 -28.053 1.00 50.84 81 ARG A N 1
ATOM 602 C CA . ARG A 1 81 ? 20.104 -24.203 -28.845 1.00 50.84 81 ARG A CA 1
ATOM 603 C C . ARG A 1 81 ? 20.454 -24.458 -30.306 1.00 50.84 81 ARG A C 1
ATOM 605 O O . ARG A 1 81 ? 21.370 -23.841 -30.842 1.00 50.84 81 ARG A O 1
ATOM 612 N N . ALA A 1 82 ? 19.764 -25.431 -30.891 1.00 51.66 82 ALA A N 1
ATOM 613 C CA . ALA A 1 82 ? 19.794 -25.701 -32.314 1.00 51.66 82 ALA A CA 1
ATOM 614 C C . ALA A 1 82 ? 19.486 -24.412 -33.086 1.00 51.66 82 ALA A C 1
ATOM 616 O O . ALA A 1 82 ? 18.572 -23.658 -32.740 1.00 51.66 82 ALA A O 1
ATOM 617 N N . ALA A 1 83 ? 20.305 -24.171 -34.102 1.00 54.16 83 ALA A N 1
ATOM 618 C CA . ALA A 1 83 ? 20.136 -23.114 -35.072 1.00 54.16 83 ALA A CA 1
ATOM 619 C C . ALA A 1 83 ? 18.792 -23.284 -35.791 1.00 54.16 83 ALA A C 1
ATOM 621 O O . ALA A 1 83 ? 18.560 -24.292 -36.452 1.00 54.16 83 ALA A O 1
ATOM 622 N N . ALA A 1 84 ? 17.930 -22.280 -35.680 1.00 53.47 84 ALA A N 1
ATOM 623 C CA . ALA A 1 84 ? 16.865 -22.049 -36.639 1.00 53.47 84 ALA A CA 1
ATOM 624 C C . ALA A 1 84 ? 17.176 -20.715 -37.315 1.00 53.47 84 ALA A C 1
ATOM 626 O O . ALA A 1 84 ?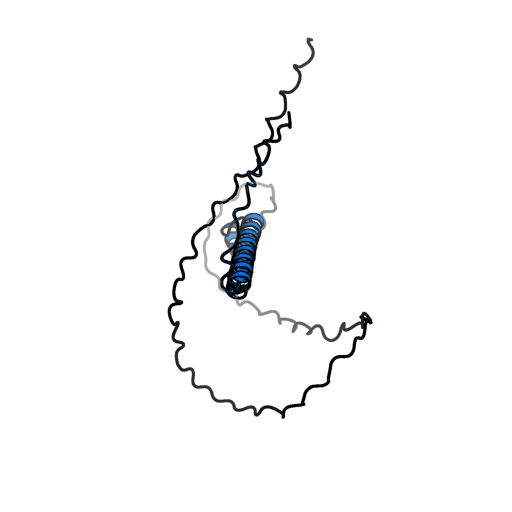 16.985 -19.641 -36.742 1.00 53.47 84 ALA A O 1
ATOM 627 N N . ALA A 1 85 ? 17.755 -20.830 -38.505 1.00 53.47 85 ALA A N 1
ATOM 628 C CA . ALA A 1 85 ? 17.857 -19.758 -39.470 1.00 53.47 85 ALA A CA 1
ATOM 629 C C . ALA A 1 85 ? 16.445 -19.323 -39.883 1.00 53.47 85 ALA A C 1
ATOM 631 O O . ALA A 1 85 ? 15.610 -20.163 -40.209 1.00 53.47 85 ALA A O 1
ATOM 632 N N . ALA A 1 86 ? 16.195 -18.019 -39.894 1.00 48.50 86 ALA A N 1
ATOM 633 C CA . ALA A 1 86 ? 15.150 -17.430 -40.714 1.00 48.50 86 ALA A CA 1
ATOM 634 C C . ALA A 1 86 ? 15.577 -16.011 -41.092 1.00 48.50 86 ALA A C 1
ATOM 636 O O . ALA A 1 86 ? 15.827 -15.165 -40.233 1.00 48.50 86 ALA A O 1
ATOM 637 N N . ALA A 1 87 ? 15.724 -15.856 -42.402 1.00 50.69 87 ALA A N 1
ATOM 638 C CA . ALA A 1 87 ? 16.129 -14.702 -43.179 1.00 50.69 87 ALA A CA 1
ATOM 639 C C . ALA A 1 87 ? 15.411 -13.392 -42.818 1.00 50.69 87 ALA A C 1
ATOM 641 O O . ALA A 1 87 ? 14.248 -13.382 -42.418 1.00 50.69 87 ALA A O 1
ATOM 642 N N . GLY A 1 88 ? 16.116 -12.286 -43.045 1.00 47.94 88 GLY A N 1
ATOM 643 C CA . GLY A 1 88 ? 15.579 -10.935 -42.963 1.00 47.94 88 GLY A CA 1
ATOM 644 C C . GLY A 1 88 ? 16.666 -9.902 -43.223 1.00 47.94 88 GLY A C 1
ATOM 645 O O . GLY A 1 88 ? 17.031 -9.160 -42.315 1.00 47.94 88 GLY A O 1
ATOM 646 N N . ASP A 1 89 ? 17.212 -9.925 -44.440 1.00 51.16 89 ASP A N 1
ATOM 647 C CA . ASP A 1 89 ? 18.183 -8.965 -44.959 1.00 51.16 89 ASP A CA 1
ATOM 648 C C . ASP A 1 89 ? 17.577 -7.560 -45.062 1.00 51.16 89 ASP A C 1
ATOM 650 O O . ASP A 1 89 ? 16.467 -7.364 -45.552 1.00 51.16 89 ASP A O 1
ATOM 654 N N . GLY A 1 90 ? 18.333 -6.571 -44.596 1.00 50.38 90 GLY A N 1
ATOM 655 C CA . GLY A 1 90 ? 17.952 -5.161 -44.595 1.00 50.38 90 GLY A CA 1
ATOM 656 C C . GLY A 1 90 ? 19.148 -4.297 -44.224 1.00 50.38 90 GLY A C 1
ATOM 657 O O . GLY A 1 90 ? 19.135 -3.573 -43.235 1.00 50.38 90 GLY A O 1
ATOM 658 N N . GLN A 1 91 ? 20.219 -4.484 -44.985 1.00 62.12 91 GLN A N 1
ATOM 659 C CA . GLN A 1 91 ? 21.518 -3.854 -44.842 1.00 62.12 91 GLN A CA 1
ATOM 660 C C . GLN A 1 91 ? 21.463 -2.381 -45.268 1.00 62.12 91 GLN A C 1
ATOM 662 O O . GLN A 1 91 ? 21.139 -2.074 -46.411 1.00 62.12 91 GLN A O 1
ATOM 667 N N . SER A 1 92 ? 21.861 -1.474 -44.376 1.00 51.28 92 SER A N 1
ATOM 668 C CA . SER A 1 92 ? 22.475 -0.209 -44.775 1.00 51.28 92 SER A CA 1
ATOM 669 C C . SER A 1 92 ? 23.793 -0.037 -44.021 1.00 51.28 92 SER A C 1
ATOM 671 O O . SER A 1 92 ? 23.865 -0.017 -42.793 1.00 51.28 92 SER A O 1
ATOM 673 N N . CYS A 1 93 ? 24.866 -0.013 -44.805 1.00 52.56 93 CYS A N 1
ATOM 674 C CA . CYS A 1 93 ? 26.231 0.234 -44.374 1.00 52.56 93 CYS A CA 1
ATOM 675 C C . CYS A 1 93 ? 26.477 1.745 -44.395 1.00 52.56 93 CYS A C 1
ATOM 677 O O . CYS A 1 93 ? 26.301 2.375 -45.435 1.00 52.56 93 CYS A O 1
ATOM 679 N N . GLY A 1 94 ? 26.911 2.314 -43.270 1.00 49.75 94 GLY A N 1
ATOM 680 C CA . GLY A 1 94 ? 27.297 3.720 -43.191 1.00 49.75 94 GLY A CA 1
ATOM 681 C C . GLY A 1 94 ? 28.040 4.057 -41.899 1.00 49.75 94 GLY A C 1
ATOM 682 O O . GLY A 1 94 ? 27.415 4.438 -40.921 1.00 49.75 94 GLY A O 1
ATOM 683 N N . ALA A 1 95 ? 29.365 3.896 -41.947 1.00 53.53 95 ALA A N 1
ATOM 684 C CA . ALA A 1 95 ? 30.399 4.603 -41.181 1.00 53.53 95 ALA A CA 1
ATOM 685 C C . ALA A 1 95 ? 30.317 4.663 -39.633 1.00 53.53 95 ALA A C 1
ATOM 687 O O . ALA A 1 95 ? 29.689 5.528 -39.034 1.00 53.53 95 ALA A O 1
ATOM 688 N N . GLU A 1 96 ? 31.095 3.771 -39.011 1.00 56.56 96 GLU A N 1
ATOM 689 C CA . GLU A 1 96 ? 32.142 4.094 -38.023 1.00 56.56 96 GLU A CA 1
ATOM 690 C C . GLU A 1 96 ? 31.865 5.133 -36.921 1.00 56.56 96 GLU A C 1
ATOM 692 O O . GLU A 1 96 ? 32.597 6.094 -36.708 1.00 56.56 96 GLU A O 1
ATOM 697 N N . ALA A 1 97 ? 30.923 4.802 -36.055 1.00 60.06 97 ALA A N 1
ATOM 698 C CA . ALA A 1 97 ? 31.289 4.647 -34.655 1.00 60.06 97 ALA A CA 1
ATOM 699 C C . ALA A 1 97 ? 30.696 3.310 -34.233 1.00 60.06 97 ALA A C 1
ATOM 701 O O . ALA A 1 97 ? 29.482 3.132 -34.324 1.00 60.06 97 ALA A O 1
ATOM 702 N N . ALA A 1 98 ? 31.520 2.343 -33.825 1.00 61.00 98 ALA A N 1
ATOM 703 C CA . ALA A 1 98 ? 31.046 1.094 -33.235 1.00 61.00 98 ALA A CA 1
ATOM 704 C C . ALA A 1 98 ? 30.408 1.400 -31.868 1.00 61.00 98 ALA A C 1
ATOM 706 O O . ALA A 1 98 ? 30.955 1.098 -30.810 1.00 61.00 98 ALA A O 1
ATOM 707 N N . ALA A 1 99 ? 29.267 2.087 -31.888 1.00 72.50 99 ALA A N 1
ATOM 708 C CA . ALA A 1 99 ? 28.500 2.430 -30.718 1.00 72.50 99 ALA A CA 1
ATOM 709 C C . ALA A 1 99 ? 28.006 1.111 -30.141 1.00 72.50 99 ALA A C 1
ATOM 711 O O . ALA A 1 99 ? 27.255 0.372 -30.781 1.00 72.50 99 ALA A O 1
ATOM 712 N N . PHE A 1 100 ? 28.490 0.795 -28.943 1.00 75.69 100 PHE A N 1
ATOM 713 C CA . PHE A 1 100 ? 28.016 -0.320 -28.148 1.00 75.69 100 PHE A CA 1
ATOM 714 C C . PHE A 1 100 ? 26.495 -0.189 -28.000 1.00 75.69 100 PHE A C 1
ATOM 716 O O . PHE A 1 100 ? 25.996 0.576 -27.180 1.00 75.69 100 PHE A O 1
ATOM 723 N N . ALA A 1 101 ? 25.762 -0.904 -28.852 1.00 80.06 101 ALA A N 1
ATOM 724 C CA . ALA A 1 101 ? 24.311 -0.954 -28.863 1.00 80.06 101 ALA A CA 1
ATOM 725 C C . ALA A 1 101 ? 23.901 -2.279 -28.212 1.00 80.06 101 ALA A C 1
ATOM 727 O O . ALA A 1 101 ? 23.706 -3.281 -28.913 1.00 80.06 101 ALA A O 1
ATOM 728 N N . PRO A 1 102 ? 23.832 -2.347 -26.868 1.00 82.56 102 PRO A N 1
ATOM 729 C CA . PRO A 1 102 ? 23.500 -3.586 -26.191 1.00 82.56 102 PRO A CA 1
ATOM 730 C C . PRO A 1 102 ? 22.131 -4.061 -26.679 1.00 82.56 102 PRO A C 1
ATOM 732 O O . PRO A 1 102 ? 21.133 -3.340 -26.607 1.00 82.56 102 PRO A O 1
ATOM 735 N N . ARG A 1 103 ? 22.071 -5.296 -27.187 1.00 88.31 103 ARG A N 1
ATOM 736 C CA . ARG A 1 103 ? 20.807 -5.917 -27.591 1.00 88.31 103 ARG A CA 1
ATOM 737 C C . ARG A 1 103 ? 19.988 -6.195 -26.336 1.00 88.31 103 ARG A C 1
ATOM 739 O O . ARG A 1 103 ? 20.148 -7.226 -25.687 1.00 88.31 103 ARG A O 1
ATOM 746 N N . ILE A 1 104 ? 19.114 -5.257 -25.987 1.00 88.94 104 ILE A N 1
ATOM 747 C CA . ILE A 1 104 ? 18.193 -5.412 -24.865 1.00 88.94 104 ILE A CA 1
ATOM 748 C C . ILE A 1 104 ? 17.249 -6.581 -25.169 1.00 88.94 104 ILE A C 1
ATOM 750 O O . ILE A 1 104 ? 16.531 -6.576 -26.172 1.00 88.94 104 ILE A O 1
ATOM 754 N N . ASN A 1 105 ? 17.256 -7.595 -24.304 1.00 93.00 105 ASN A N 1
ATOM 755 C CA . ASN A 1 105 ? 16.395 -8.763 -24.448 1.00 93.00 105 ASN A CA 1
ATOM 756 C C . ASN A 1 105 ? 14.904 -8.387 -24.299 1.00 93.00 105 ASN A C 1
ATOM 758 O O . ASN A 1 105 ? 14.543 -7.418 -23.629 1.00 93.00 105 ASN A O 1
ATOM 762 N N . ALA A 1 106 ? 14.014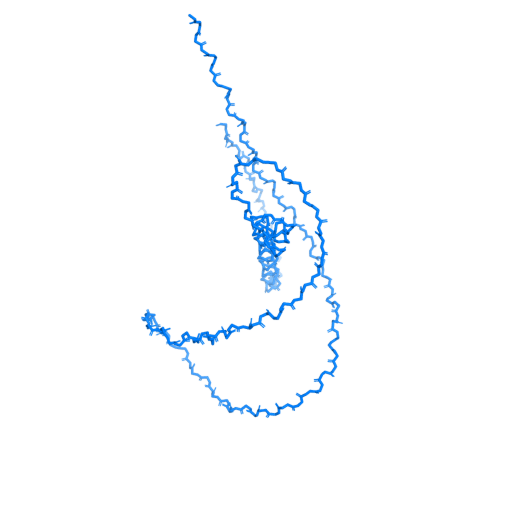 -9.178 -24.910 1.00 92.50 106 ALA A N 1
ATOM 763 C CA . ALA A 1 106 ? 12.568 -8.929 -24.861 1.00 92.50 106 ALA A CA 1
ATOM 764 C C . ALA A 1 106 ? 12.040 -8.819 -23.416 1.00 92.50 106 ALA A C 1
ATOM 766 O O . ALA A 1 106 ? 11.211 -7.964 -23.116 1.00 92.50 106 ALA A O 1
ATOM 767 N N . ARG A 1 107 ? 12.607 -9.616 -22.500 1.00 86.94 107 ARG A N 1
ATOM 768 C CA . ARG A 1 107 ? 12.263 -9.611 -21.072 1.00 86.94 107 ARG A CA 1
ATOM 769 C C . ARG A 1 107 ? 12.541 -8.266 -20.394 1.00 86.94 107 ARG A C 1
ATOM 771 O O . ARG A 1 107 ? 11.730 -7.816 -19.593 1.00 86.94 107 ARG A O 1
ATOM 778 N N . SER A 1 108 ? 13.667 -7.621 -20.698 1.00 84.69 108 SER A N 1
ATOM 779 C CA . SER A 1 108 ? 13.992 -6.293 -20.169 1.00 84.69 108 SER A CA 1
ATOM 780 C C . SER A 1 108 ? 13.015 -5.239 -20.683 1.00 84.69 108 SER A C 1
ATOM 782 O O . SER A 1 108 ? 12.531 -4.439 -19.887 1.00 84.69 108 SER A O 1
ATOM 784 N N . ARG A 1 109 ? 12.655 -5.286 -21.973 1.00 86.38 109 ARG A N 1
ATOM 785 C CA . ARG A 1 109 ? 11.650 -4.373 -22.542 1.00 86.38 109 ARG A CA 1
ATOM 786 C C . ARG A 1 109 ? 10.292 -4.533 -21.866 1.00 86.38 109 ARG A C 1
ATOM 788 O O . ARG A 1 109 ? 9.608 -3.545 -21.624 1.00 86.38 109 ARG A O 1
ATOM 795 N N . GLU A 1 110 ? 9.906 -5.760 -21.532 1.00 87.25 110 GLU A N 1
ATOM 796 C CA . GLU A 1 110 ? 8.654 -6.015 -20.822 1.00 87.25 110 GLU A CA 1
ATOM 797 C C . GLU A 1 110 ? 8.686 -5.532 -19.365 1.00 87.25 110 GLU A C 1
ATOM 799 O O . GLU A 1 110 ? 7.704 -4.975 -18.880 1.00 87.25 110 GLU A O 1
ATOM 804 N N . LEU A 1 111 ? 9.826 -5.655 -18.678 1.00 81.50 111 LEU A N 1
ATOM 805 C CA . LEU A 1 111 ? 10.004 -5.095 -17.335 1.00 81.50 111 LEU A CA 1
ATOM 806 C C . LEU A 1 111 ? 9.887 -3.564 -17.322 1.00 81.50 111 LEU A C 1
ATOM 808 O O . LEU A 1 111 ? 9.306 -3.028 -16.382 1.00 81.50 111 LEU A O 1
ATOM 812 N N . SER A 1 112 ? 10.367 -2.879 -18.364 1.00 79.06 112 SER A N 1
ATOM 813 C CA . SER A 1 112 ? 10.204 -1.427 -18.521 1.00 79.06 112 SER A CA 1
ATOM 814 C C . SER A 1 112 ? 8.752 -1.005 -18.767 1.00 79.06 112 SER A C 1
ATOM 816 O O . SER A 1 112 ? 8.377 0.101 -18.398 1.00 79.06 112 SER A O 1
ATOM 818 N N . ARG A 1 113 ? 7.913 -1.876 -19.350 1.00 84.38 113 ARG A N 1
ATOM 819 C CA . ARG A 1 113 ? 6.476 -1.600 -19.548 1.00 84.38 113 ARG A CA 1
ATOM 820 C C . ARG A 1 113 ? 5.662 -1.704 -18.257 1.00 84.38 113 ARG A C 1
ATOM 822 O O . ARG A 1 113 ? 4.610 -1.088 -18.161 1.00 84.38 113 ARG A O 1
ATOM 829 N N . ARG A 1 114 ? 6.124 -2.470 -17.262 1.00 81.06 114 ARG A N 1
ATOM 830 C CA . ARG A 1 114 ? 5.418 -2.710 -15.984 1.00 81.06 114 ARG A CA 1
ATOM 831 C C . ARG A 1 114 ? 5.597 -1.582 -14.952 1.00 81.06 114 ARG A C 1
ATOM 833 O O . ARG A 1 114 ? 5.530 -1.850 -13.749 1.00 81.06 114 ARG A O 1
ATOM 840 N N . GLY A 1 115 ? 5.868 -0.364 -15.411 1.00 83.06 115 GLY A N 1
ATOM 841 C CA . GLY A 1 115 ? 6.170 0.784 -14.558 1.00 83.06 115 GLY A CA 1
ATOM 842 C C . GLY A 1 115 ? 7.537 0.696 -13.881 1.00 83.06 115 GLY A C 1
ATOM 843 O O . GLY A 1 115 ? 8.238 -0.330 -13.926 1.00 83.06 115 GLY A O 1
ATOM 844 N N . SER A 1 116 ? 7.928 1.795 -13.241 1.00 88.56 116 SER A N 1
ATOM 845 C CA . SER A 1 116 ? 9.170 1.838 -12.476 1.00 88.56 116 SER A CA 1
ATOM 846 C C . SER A 1 116 ? 9.106 0.858 -11.295 1.00 88.56 116 SER A C 1
ATOM 848 O O . SER A 1 116 ? 8.043 0.532 -10.763 1.00 88.56 116 SER A O 1
ATOM 850 N N . ALA A 1 117 ? 10.258 0.336 -10.863 1.00 86.31 117 ALA A N 1
ATOM 851 C CA . ALA A 1 117 ? 10.296 -0.496 -9.657 1.00 86.31 117 ALA A CA 1
ATOM 852 C C . ALA A 1 117 ? 9.764 0.267 -8.428 1.00 86.31 117 ALA A C 1
ATOM 854 O O . ALA A 1 117 ? 9.123 -0.341 -7.573 1.00 86.31 117 ALA A O 1
ATOM 855 N N . GLY A 1 118 ? 9.978 1.588 -8.393 1.00 91.50 118 GLY A N 1
ATOM 856 C CA . GLY A 1 118 ? 9.464 2.484 -7.361 1.00 91.50 118 GLY A CA 1
ATOM 857 C C . GLY A 1 118 ? 7.939 2.494 -7.294 1.00 91.50 118 GLY A C 1
ATOM 858 O O . GLY A 1 118 ? 7.394 2.274 -6.220 1.00 91.50 118 GLY A O 1
ATOM 859 N N . GLU A 1 119 ? 7.246 2.638 -8.428 1.00 89.44 119 GLU A N 1
ATOM 860 C CA . GLU A 1 119 ? 5.772 2.608 -8.474 1.00 89.44 119 GLU A CA 1
ATOM 861 C C . GLU A 1 119 ? 5.197 1.302 -7.923 1.00 89.44 119 GLU A C 1
ATOM 863 O O . GLU A 1 119 ? 4.244 1.316 -7.146 1.00 89.44 119 GLU A O 1
ATOM 868 N N . ARG A 1 120 ? 5.802 0.159 -8.271 1.00 87.94 120 ARG A N 1
ATOM 869 C CA . ARG A 1 120 ? 5.344 -1.144 -7.765 1.00 87.94 120 ARG A CA 1
ATOM 870 C C . ARG A 1 120 ? 5.532 -1.279 -6.257 1.00 87.94 120 ARG A C 1
ATOM 872 O O . ARG A 1 120 ? 4.655 -1.811 -5.581 1.00 87.94 120 ARG A O 1
ATOM 879 N N . LEU A 1 121 ? 6.668 -0.818 -5.737 1.00 94.19 121 LEU A N 1
ATOM 880 C CA . LEU A 1 121 ? 6.942 -0.843 -4.300 1.00 94.19 121 LEU A CA 1
ATOM 881 C C . LEU A 1 121 ? 6.020 0.114 -3.543 1.00 94.19 121 LEU A C 1
ATOM 883 O O . LEU A 1 121 ? 5.498 -0.254 -2.495 1.00 94.19 121 LEU A O 1
ATOM 887 N N . PHE A 1 122 ? 5.767 1.296 -4.100 1.00 95.25 122 PHE A N 1
ATOM 888 C CA . PHE A 1 122 ? 4.847 2.272 -3.533 1.00 95.25 122 PHE A CA 1
ATOM 889 C C . PHE A 1 122 ? 3.412 1.734 -3.471 1.00 95.25 122 PHE A C 1
ATOM 891 O O . PHE A 1 122 ? 2.792 1.756 -2.410 1.00 95.25 122 PHE A O 1
ATOM 898 N N . ALA A 1 123 ? 2.911 1.152 -4.565 1.00 94.69 123 ALA A N 1
ATOM 899 C CA . ALA A 1 123 ? 1.588 0.530 -4.589 1.00 94.69 123 ALA A CA 1
ATOM 900 C C . ALA A 1 123 ? 1.475 -0.624 -3.575 1.00 94.69 123 ALA A C 1
ATOM 902 O O . ALA A 1 123 ? 0.469 -0.750 -2.876 1.00 94.69 123 ALA A O 1
ATOM 903 N N . ALA A 1 124 ? 2.518 -1.451 -3.445 1.00 95.12 124 ALA A N 1
ATOM 904 C CA . ALA A 1 124 ? 2.553 -2.525 -2.455 1.00 95.12 124 ALA A CA 1
ATOM 905 C C . ALA A 1 124 ? 2.564 -1.996 -1.007 1.00 95.12 124 ALA A C 1
ATOM 907 O O . ALA A 1 124 ? 1.908 -2.573 -0.133 1.00 95.12 124 ALA A O 1
ATOM 908 N N . ALA A 1 125 ? 3.273 -0.893 -0.749 1.00 96.31 125 ALA A N 1
ATOM 909 C CA . ALA A 1 125 ? 3.286 -0.233 0.552 1.00 96.31 125 ALA A CA 1
ATOM 910 C C . ALA A 1 125 ? 1.894 0.308 0.910 1.00 96.31 125 ALA A C 1
ATOM 912 O O . ALA A 1 125 ? 1.377 -0.039 1.971 1.00 96.31 125 ALA A O 1
ATOM 913 N N . GLN A 1 126 ? 1.237 1.027 -0.008 1.00 97.75 126 GLN A N 1
ATOM 914 C CA . GLN A 1 126 ? -0.127 1.526 0.202 1.00 97.75 126 GLN A CA 1
ATOM 915 C C . GLN A 1 126 ? -1.122 0.397 0.493 1.00 97.75 126 GLN A C 1
ATOM 917 O O . GLN A 1 126 ? -1.896 0.477 1.443 1.00 97.75 126 GLN A O 1
ATOM 922 N N . GLN A 1 127 ? -1.075 -0.706 -0.263 1.00 97.25 127 GLN A N 1
ATOM 923 C CA . GLN A 1 127 ? -1.939 -1.861 0.013 1.00 97.25 127 GLN A CA 1
ATOM 924 C C . GLN A 1 127 ? -1.685 -2.463 1.400 1.00 97.25 127 GLN A C 1
ATOM 926 O O . GLN A 1 127 ? -2.613 -2.940 2.056 1.00 97.25 127 GLN A O 1
ATOM 931 N N . THR A 1 128 ? -0.433 -2.455 1.853 1.00 97.31 128 THR A N 1
ATOM 932 C CA . THR A 1 128 ? -0.068 -2.959 3.179 1.00 97.31 128 THR A CA 1
ATOM 933 C C . THR A 1 128 ? -0.595 -2.046 4.283 1.00 97.31 128 THR A C 1
ATOM 935 O O . THR A 1 128 ? -1.108 -2.548 5.282 1.00 97.31 128 THR A O 1
ATOM 938 N N . GLU A 1 129 ? -0.516 -0.727 4.106 1.00 96.75 129 GLU A N 1
ATOM 939 C CA . GLU A 1 129 ? -1.065 0.249 5.052 1.00 96.75 129 GLU A CA 1
ATOM 940 C C . GLU A 1 129 ? -2.582 0.132 5.172 1.00 96.75 129 GLU A C 1
ATOM 942 O O . GLU A 1 129 ? -3.083 -0.036 6.282 1.00 96.75 129 GLU A O 1
ATOM 947 N N . VAL A 1 130 ? -3.299 0.082 4.044 1.00 97.69 130 VAL A N 1
ATOM 948 C CA . VAL A 1 130 ? -4.762 -0.087 4.031 1.00 97.69 130 VAL A CA 1
ATOM 949 C C . VAL A 1 130 ? -5.176 -1.360 4.775 1.00 97.69 130 VAL A C 1
ATOM 951 O O . VAL A 1 130 ? -6.096 -1.341 5.591 1.00 97.69 130 VAL A O 1
ATOM 954 N N . ARG A 1 131 ? -4.468 -2.477 4.557 1.00 97.31 131 ARG A N 1
ATOM 955 C CA . ARG A 1 131 ? -4.740 -3.738 5.270 1.00 97.31 131 ARG A CA 1
ATOM 956 C C . ARG A 1 131 ? -4.472 -3.634 6.768 1.00 97.31 131 ARG A C 1
ATOM 958 O O . ARG A 1 131 ? -5.243 -4.172 7.560 1.00 97.31 131 ARG A O 1
ATOM 965 N N . ARG A 1 132 ? -3.385 -2.968 7.165 1.00 97.00 132 ARG A N 1
ATOM 966 C CA . ARG A 1 132 ? -3.054 -2.758 8.582 1.00 97.00 132 ARG A CA 1
ATOM 967 C C . ARG A 1 132 ? -4.094 -1.891 9.273 1.00 97.00 132 ARG A C 1
ATOM 969 O O . ARG A 1 132 ? -4.498 -2.217 10.384 1.00 97.00 132 ARG A O 1
ATOM 976 N N . GLU A 1 133 ? -4.539 -0.824 8.623 1.00 97.50 133 GLU A N 1
ATOM 977 C CA . GLU A 1 133 ? -5.557 0.064 9.171 1.00 97.50 133 GLU A CA 1
ATOM 978 C C . GLU A 1 133 ? -6.908 -0.646 9.307 1.00 97.50 133 GLU A C 1
ATOM 980 O O . GLU A 1 133 ? -7.521 -0.590 10.372 1.00 97.50 133 GLU A O 1
ATOM 985 N N . ALA A 1 134 ? -7.331 -1.398 8.286 1.00 97.38 134 ALA A N 1
ATOM 986 C CA . ALA A 1 134 ? -8.550 -2.201 8.350 1.00 97.38 134 ALA A CA 1
ATOM 987 C C . ALA A 1 134 ? -8.514 -3.215 9.508 1.00 97.38 134 ALA A C 1
ATOM 989 O O . ALA A 1 134 ? -9.480 -3.327 10.263 1.00 97.38 134 ALA A O 1
ATOM 990 N N . ALA A 1 135 ? -7.380 -3.899 9.696 1.00 97.69 135 ALA A N 1
ATOM 991 C CA . ALA A 1 135 ? -7.184 -4.829 10.807 1.00 97.69 135 ALA A CA 1
ATOM 992 C C . ALA A 1 135 ? -7.178 -4.127 12.176 1.00 97.69 135 ALA A C 1
ATOM 994 O O . ALA A 1 135 ? -7.633 -4.703 13.163 1.00 97.69 135 ALA A O 1
ATOM 995 N N . ARG A 1 136 ? -6.681 -2.885 12.258 1.00 97.19 136 ARG A N 1
ATOM 996 C CA . ARG A 1 136 ? -6.726 -2.088 13.492 1.00 97.19 136 ARG A CA 1
ATOM 997 C C . ARG A 1 136 ? -8.168 -1.738 13.863 1.00 97.19 136 ARG A C 1
ATOM 999 O O . ARG A 1 136 ? -8.590 -2.051 14.969 1.00 97.19 136 ARG A O 1
ATOM 1006 N N . ARG A 1 137 ? -8.940 -1.204 12.910 1.00 97.56 137 ARG A N 1
ATOM 1007 C CA . ARG A 1 137 ? -10.361 -0.862 13.106 1.00 97.56 137 ARG A CA 1
ATOM 1008 C C . ARG A 1 137 ? -11.202 -2.083 13.480 1.00 97.56 137 ARG A C 1
ATOM 1010 O O . ARG A 1 137 ? -12.134 -1.987 14.270 1.00 97.56 137 ARG A O 1
ATOM 1017 N N . GLU A 1 138 ? -10.876 -3.245 12.919 1.00 97.38 138 GLU A N 1
ATOM 1018 C CA . GLU A 1 138 ? -11.518 -4.507 13.289 1.00 97.38 138 GLU A CA 1
ATOM 1019 C C . GLU A 1 138 ? -11.300 -4.869 14.757 1.00 97.38 138 GLU A C 1
ATOM 1021 O O . GLU A 1 138 ? -12.258 -5.215 15.446 1.00 97.38 138 GLU A O 1
ATOM 1026 N N . ARG A 1 139 ? -10.055 -4.766 15.234 1.00 96.75 139 ARG A N 1
ATOM 1027 C CA . ARG A 1 139 ? -9.719 -5.024 16.638 1.00 96.75 139 ARG A CA 1
ATOM 1028 C C . ARG A 1 139 ? -10.418 -4.042 17.563 1.00 96.75 139 ARG A C 1
ATOM 1030 O O . ARG A 1 139 ? -11.043 -4.481 18.516 1.00 96.75 139 ARG A O 1
ATOM 1037 N N . GLU A 1 140 ? -10.394 -2.755 17.230 1.00 95.75 140 GLU A N 1
ATOM 1038 C CA . GLU A 1 140 ? -11.092 -1.715 17.993 1.00 95.75 140 GLU A CA 1
ATOM 1039 C C . GLU A 1 140 ? -12.605 -2.008 18.074 1.00 95.75 140 GLU A C 1
ATOM 1041 O O . GLU A 1 140 ? -13.186 -1.995 19.159 1.00 95.75 140 GLU A O 1
ATOM 1046 N N . ARG A 1 141 ? -13.253 -2.377 16.955 1.00 95.38 141 ARG A N 1
ATOM 1047 C CA . ARG A 1 141 ? -14.679 -2.768 16.947 1.00 95.38 141 ARG A CA 1
ATOM 1048 C C . ARG A 1 141 ? -14.933 -4.021 17.790 1.00 95.38 141 ARG A C 1
ATOM 1050 O O . ARG A 1 141 ? -15.956 -4.086 18.469 1.00 95.38 141 ARG A O 1
ATOM 1057 N N . ALA A 1 142 ? -14.034 -5.004 17.754 1.00 95.62 142 ALA A N 1
ATOM 1058 C CA . ALA A 1 142 ? -14.151 -6.223 18.552 1.00 95.62 142 ALA A CA 1
ATOM 1059 C C . ALA A 1 142 ? -13.981 -5.949 20.056 1.00 95.62 142 ALA A C 1
ATOM 1061 O O . ALA A 1 142 ? -14.746 -6.474 20.859 1.00 95.62 142 ALA A O 1
ATOM 1062 N N . GLU A 1 143 ? -13.035 -5.093 20.441 1.00 93.19 143 GLU A N 1
ATOM 1063 C CA . GLU A 1 143 ? -12.819 -4.680 21.832 1.00 93.19 143 GLU A CA 1
ATOM 1064 C C . GLU A 1 143 ? -14.028 -3.913 22.383 1.00 93.19 143 GLU A C 1
ATOM 1066 O O . GLU A 1 143 ? -14.515 -4.222 23.470 1.00 93.19 143 GLU A O 1
ATOM 1071 N N . LEU A 1 144 ? -14.593 -2.986 21.602 1.00 90.75 144 LEU A N 1
ATOM 1072 C CA . LEU A 1 144 ? -15.823 -2.280 21.975 1.00 90.75 144 LEU A CA 1
ATOM 1073 C C . LEU A 1 144 ? -17.026 -3.221 22.094 1.00 90.75 144 LEU A C 1
ATOM 1075 O O . LEU A 1 144 ? -17.856 -3.038 22.982 1.00 90.75 144 LEU A O 1
ATOM 1079 N N . ALA A 1 145 ? -17.113 -4.244 21.241 1.00 90.12 145 ALA A N 1
ATOM 1080 C CA . ALA A 1 145 ? -18.167 -5.250 21.331 1.00 90.12 145 ALA A CA 1
ATOM 1081 C C . ALA A 1 145 ? -18.066 -6.107 22.607 1.00 90.12 145 ALA A C 1
ATOM 1083 O O . ALA A 1 145 ? -19.091 -6.583 23.089 1.00 90.12 145 ALA A O 1
ATOM 1084 N N . LEU A 1 146 ? -16.863 -6.286 23.169 1.00 88.31 146 LEU A N 1
ATOM 1085 C CA . LEU A 1 146 ? -16.649 -6.981 24.446 1.00 88.31 146 LEU A CA 1
ATOM 1086 C C . LEU A 1 146 ? -16.949 -6.098 25.665 1.00 88.31 146 LEU A C 1
ATOM 1088 O O . LEU A 1 146 ? -17.259 -6.617 26.737 1.00 88.31 146 LEU A O 1
ATOM 1092 N N . CYS A 1 147 ? -16.905 -4.775 25.516 1.00 82.06 147 CYS A N 1
ATOM 1093 C CA . CYS A 1 147 ? -17.311 -3.828 26.551 1.00 82.06 147 CYS A CA 1
ATOM 1094 C C . CYS A 1 147 ? -18.844 -3.749 26.662 1.00 82.06 147 CYS A C 1
ATOM 1096 O O . CYS A 1 147 ? -19.464 -2.719 26.417 1.00 82.06 147 CYS A O 1
ATOM 1098 N N . THR A 1 148 ? -19.475 -4.842 27.090 1.00 76.50 148 THR A N 1
ATOM 1099 C CA . THR A 1 148 ? -20.909 -4.906 27.408 1.00 76.50 148 THR A CA 1
ATOM 1100 C C . THR A 1 148 ? -21.200 -4.554 28.867 1.00 76.50 148 THR A C 1
ATOM 1102 O O . THR A 1 148 ? -22.194 -5.027 29.421 1.00 76.50 148 THR A O 1
ATOM 1105 N N . PHE A 1 149 ? -20.346 -3.758 29.522 1.00 80.75 149 PHE A N 1
ATOM 1106 C CA . PHE A 1 149 ? -20.611 -3.291 30.881 1.00 80.75 149 PHE A CA 1
ATOM 1107 C C . PHE A 1 149 ? -21.831 -2.369 30.858 1.00 80.75 149 PHE A C 1
ATOM 1109 O O . PHE A 1 149 ? -21.751 -1.183 30.545 1.00 80.75 149 PHE A O 1
ATOM 1116 N N . ARG A 1 150 ? -22.988 -2.952 31.153 1.00 76.75 150 ARG A N 1
ATOM 1117 C CA . ARG A 1 150 ? -24.218 -2.236 31.447 1.00 76.75 150 ARG A CA 1
ATOM 1118 C C . ARG A 1 150 ? -24.269 -2.126 32.960 1.00 76.75 150 ARG A C 1
ATOM 1120 O O . ARG A 1 150 ? -24.593 -3.130 33.592 1.00 76.75 150 ARG A O 1
ATOM 1127 N N . PRO A 1 151 ? -23.906 -0.977 33.556 1.00 79.56 151 PRO A N 1
ATOM 1128 C CA . PRO A 1 151 ? -24.146 -0.807 34.973 1.00 79.56 151 PRO A CA 1
ATOM 1129 C C . PRO A 1 151 ? -25.650 -0.964 35.172 1.00 79.56 151 PRO A C 1
ATOM 1131 O O . PRO A 1 151 ? -26.438 -0.165 34.662 1.00 79.56 151 PRO A O 1
ATOM 1134 N N . GLU A 1 152 ? -26.057 -2.029 35.859 1.00 74.56 152 GLU A N 1
ATOM 1135 C CA . GLU A 1 152 ? -27.399 -2.102 36.406 1.00 74.56 152 GLU A CA 1
ATOM 1136 C C . GLU A 1 152 ? -27.472 -0.973 37.426 1.00 74.56 152 GLU A C 1
ATOM 1138 O O . GLU A 1 152 ? -26.989 -1.084 38.552 1.00 74.56 152 GLU A O 1
ATOM 1143 N N . LEU A 1 153 ? -27.994 0.174 36.985 1.00 69.88 153 LEU A N 1
ATOM 1144 C CA . LEU A 1 153 ? -28.354 1.279 37.855 1.00 69.88 153 LEU A CA 1
ATOM 1145 C C . LEU A 1 153 ? -29.527 0.776 38.691 1.00 69.88 153 LEU A C 1
ATOM 1147 O O . LEU A 1 153 ? -30.691 1.017 38.372 1.00 69.88 153 LEU A O 1
ATOM 1151 N N . ALA A 1 154 ? -29.211 -0.001 39.725 1.00 65.12 154 ALA A N 1
ATOM 1152 C CA . ALA A 1 154 ? -30.151 -0.479 40.713 1.00 65.12 154 ALA A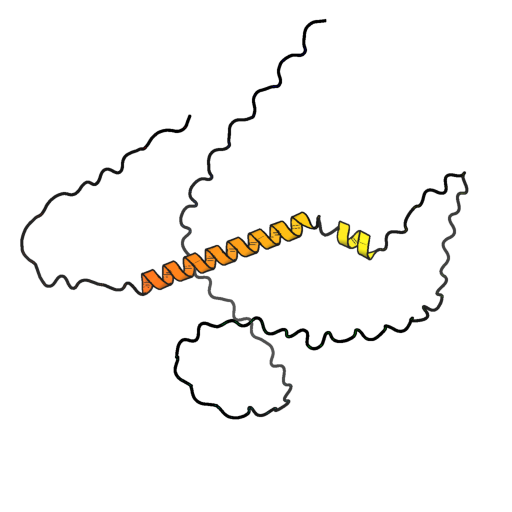 CA 1
ATOM 1153 C C . ALA A 1 154 ? -30.689 0.744 41.461 1.00 65.12 154 ALA A C 1
ATOM 1155 O O . ALA A 1 154 ? -30.153 1.164 42.479 1.00 65.12 154 ALA A O 1
ATOM 1156 N N . GLY A 1 155 ? -31.715 1.369 40.884 1.00 62.41 155 GLY A N 1
ATOM 1157 C CA . GLY A 1 155 ? -32.657 2.250 41.553 1.00 62.41 155 GLY A CA 1
ATOM 1158 C C . GLY A 1 155 ? -32.069 3.287 42.505 1.00 62.41 155 GLY A C 1
ATOM 1159 O O . GLY A 1 155 ? -32.647 3.481 43.573 1.00 62.41 155 GLY A O 1
ATOM 1160 N N . SER A 1 156 ? -31.004 4.012 42.142 1.00 54.75 156 SER A N 1
ATOM 1161 C CA . SER A 1 156 ? -30.648 5.232 42.874 1.00 54.75 156 SER A CA 1
ATOM 1162 C C . SER A 1 156 ? -31.646 6.341 42.514 1.00 54.75 156 SER A C 1
ATOM 1164 O O . SER A 1 156 ? -31.360 7.281 41.774 1.00 54.75 156 SER A O 1
ATOM 1166 N N . ARG A 1 157 ? -32.869 6.226 43.037 1.00 60.91 157 ARG A N 1
ATOM 1167 C CA . ARG A 1 157 ? -33.749 7.373 43.258 1.00 60.91 157 ARG A CA 1
ATOM 1168 C C . ARG A 1 157 ? -33.102 8.249 44.331 1.00 60.91 157 ARG A C 1
ATOM 1170 O O . ARG A 1 157 ? -33.490 8.168 45.486 1.00 60.91 157 ARG A O 1
ATOM 1177 N N . ALA A 1 158 ? -32.106 9.052 43.981 1.00 57.84 158 ALA A N 1
ATOM 1178 C CA . ALA A 1 158 ? -31.663 10.138 44.845 1.00 57.84 158 ALA A CA 1
ATOM 1179 C C . ALA A 1 158 ? -30.745 11.094 44.090 1.00 57.84 158 ALA A C 1
ATOM 1181 O O . ALA A 1 158 ? -29.585 10.788 43.849 1.00 57.84 158 ALA A O 1
ATOM 1182 N N . GLY A 1 159 ? -31.270 12.288 43.837 1.00 52.03 159 GLY A N 1
ATOM 1183 C CA . GLY A 1 159 ? -30.465 13.493 43.959 1.00 52.03 159 GLY A CA 1
ATOM 1184 C C . GLY A 1 159 ? -29.813 13.962 42.673 1.00 52.03 159 GLY A C 1
ATOM 1185 O O . GLY A 1 159 ? -28.967 13.300 42.087 1.00 52.03 159 GLY A O 1
ATOM 1186 N N . GLY A 1 160 ? -30.205 15.166 42.272 1.00 59.00 160 GLY A N 1
ATOM 1187 C CA . GLY A 1 160 ? -29.510 15.919 41.253 1.00 59.00 160 GLY A CA 1
ATOM 1188 C C . GLY A 1 160 ? -28.046 16.164 41.617 1.00 59.00 160 GLY A C 1
ATOM 1189 O O . GLY A 1 160 ? -27.684 16.393 42.765 1.00 59.00 160 GLY A O 1
ATOM 1190 N N . GLY A 1 161 ? -27.225 16.170 40.586 1.00 51.88 161 GLY A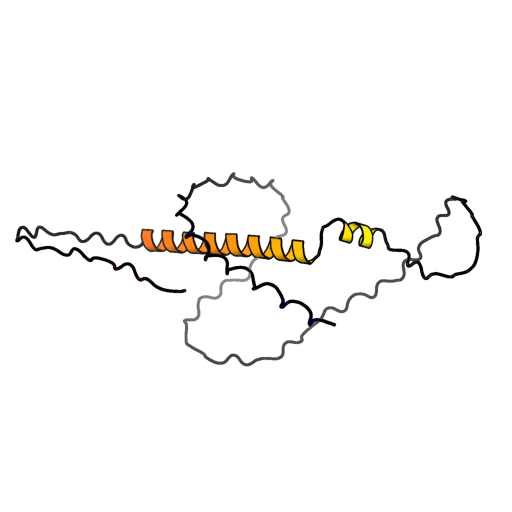 N 1
ATOM 1191 C CA . GLY A 1 161 ? -25.896 16.756 40.559 1.00 51.88 161 GLY A CA 1
ATOM 1192 C C . GLY A 1 161 ? -25.631 16.957 39.080 1.00 51.88 161 GLY A C 1
ATOM 1193 O O . GLY A 1 161 ? -25.513 15.993 38.338 1.00 51.88 161 GLY A O 1
ATOM 1194 N N . GLY A 1 162 ? -25.821 18.168 38.562 1.00 55.00 162 GLY A N 1
ATOM 1195 C CA . GLY A 1 162 ? -24.717 19.119 38.571 1.00 55.00 162 GLY A CA 1
ATOM 1196 C C . GLY A 1 162 ? -23.694 18.595 37.567 1.00 55.00 162 GLY A C 1
ATOM 1197 O O . GLY A 1 162 ? -22.921 17.702 37.867 1.00 55.00 162 GLY A O 1
ATOM 1198 N N . GLY A 1 163 ? -23.794 18.994 36.305 1.00 59.47 163 GLY A N 1
ATOM 1199 C CA . GLY A 1 163 ? -23.125 20.227 35.920 1.00 59.47 163 GLY A CA 1
ATOM 1200 C C . GLY A 1 163 ? -21.649 19.913 35.694 1.00 59.47 163 GLY A C 1
ATOM 1201 O O . GLY A 1 163 ? -20.882 19.776 36.636 1.00 59.47 163 GLY A O 1
ATOM 1202 N N . GLY A 1 164 ? -21.265 19.777 34.432 1.00 51.84 164 GLY A N 1
ATOM 1203 C CA . GLY A 1 164 ? -19.889 19.478 34.058 1.00 51.84 164 GLY A CA 1
ATOM 1204 C C . GLY A 1 164 ? -19.645 19.803 32.598 1.00 51.84 164 GLY A C 1
ATOM 1205 O O . GLY A 1 164 ? -19.247 18.938 31.828 1.00 51.84 164 GLY A O 1
ATOM 1206 N N . GLY A 1 165 ? -19.959 21.041 32.205 1.00 54.09 165 GLY A N 1
ATOM 1207 C CA . GLY A 1 165 ? -19.550 21.600 30.923 1.00 54.09 165 GLY A CA 1
ATOM 1208 C C . GLY A 1 165 ? -18.028 21.695 30.872 1.00 54.09 165 GLY A C 1
ATOM 1209 O O . GLY A 1 165 ? -17.444 22.658 31.356 1.00 54.09 165 GLY A O 1
ATOM 1210 N N . GLY A 1 166 ? -17.384 20.673 30.319 1.00 56.31 166 GLY A N 1
ATOM 1211 C CA . GLY A 1 166 ? -15.958 20.688 30.025 1.00 56.31 166 GLY A CA 1
ATOM 1212 C C . GLY A 1 166 ? -15.715 21.400 28.702 1.00 56.31 166 GLY A C 1
ATOM 1213 O O . GLY A 1 166 ? -15.764 20.773 27.648 1.00 56.31 166 GLY A O 1
ATOM 1214 N N . GLY A 1 167 ? -15.481 22.712 28.760 1.00 62.53 167 GLY A N 1
ATOM 1215 C CA . GLY A 1 167 ? -14.961 23.484 27.636 1.00 62.53 167 GLY A CA 1
ATOM 1216 C C . GLY A 1 167 ? -13.570 22.980 27.246 1.00 62.53 167 GLY A C 1
ATOM 1217 O O . GLY A 1 167 ? -12.636 23.046 28.041 1.00 62.53 167 GLY A O 1
ATOM 1218 N N . GLY A 1 168 ? -13.437 22.460 26.027 1.00 57.94 168 GLY A N 1
ATOM 1219 C CA . GLY A 1 168 ? -12.154 22.084 25.437 1.00 57.94 168 GLY A CA 1
ATOM 1220 C C . GLY A 1 168 ? -11.615 23.241 24.608 1.00 57.94 168 GLY A C 1
ATOM 1221 O O . GLY A 1 168 ? -12.146 23.534 23.541 1.00 57.94 168 GLY A O 1
ATOM 1222 N N . GLY A 1 169 ? -10.601 23.920 25.142 1.00 57.22 169 GLY A N 1
ATOM 1223 C CA . GLY A 1 169 ? -10.008 25.124 24.576 1.00 57.22 169 GLY A CA 1
ATOM 1224 C C . GLY A 1 169 ? -9.413 24.940 23.180 1.00 57.22 169 GLY A C 1
ATOM 1225 O O . GLY A 1 169 ? -8.692 23.989 22.887 1.00 57.22 169 GLY A O 1
ATOM 1226 N N . SER A 1 170 ? -9.682 25.933 22.343 1.00 59.75 170 SER A N 1
ATOM 1227 C CA . SER A 1 170 ? -8.984 26.230 21.102 1.00 59.75 170 SER A CA 1
ATOM 1228 C C . SER A 1 170 ? -7.578 26.768 21.403 1.00 59.75 170 SER A C 1
ATOM 1230 O O . SER A 1 170 ? -7.395 27.971 21.574 1.00 59.75 170 SER A O 1
ATOM 1232 N N . GLY A 1 171 ? -6.579 25.888 21.480 1.00 56.44 171 GLY A N 1
ATOM 1233 C CA . GLY A 1 171 ? -5.191 26.261 21.184 1.00 56.44 171 GLY A CA 1
ATOM 1234 C C . GLY A 1 171 ? -4.991 26.089 19.674 1.00 56.44 171 GLY A C 1
ATOM 1235 O O . GLY A 1 171 ? -5.219 25.000 19.166 1.00 56.44 171 GLY A O 1
ATOM 1236 N N . GLY A 1 172 ? -4.678 27.090 18.855 1.00 61.69 172 GLY A N 1
ATOM 1237 C CA . GLY A 1 172 ? -3.983 28.333 19.149 1.00 61.69 172 GLY A CA 1
ATOM 1238 C C . GLY A 1 172 ? -2.481 28.120 18.993 1.00 61.69 172 GLY A C 1
ATOM 1239 O O . GLY A 1 172 ? -1.831 27.685 19.936 1.00 61.69 172 GLY A O 1
ATOM 1240 N N . GLY A 1 173 ? -1.950 28.474 17.820 1.00 55.22 173 GLY A N 1
ATOM 1241 C CA . GLY A 1 173 ? -0.551 28.875 17.670 1.00 55.22 173 GLY A CA 1
ATOM 1242 C C . GLY A 1 173 ? 0.317 27.987 16.783 1.00 55.22 173 GLY A C 1
ATOM 1243 O O . GLY A 1 173 ? 0.533 26.814 17.072 1.00 55.22 173 GLY A O 1
ATOM 1244 N N . GLY A 1 174 ? 0.880 28.606 15.747 1.00 46.22 174 GLY A N 1
ATOM 1245 C CA . GLY A 1 174 ? 2.021 28.076 15.012 1.00 46.22 174 GLY A CA 1
ATOM 1246 C C . GLY A 1 174 ? 2.294 28.833 13.718 1.00 46.22 174 GLY A C 1
ATOM 1247 O O . GLY A 1 174 ? 2.178 28.235 12.653 1.00 46.22 174 GLY A O 1
ATOM 1248 N N . SER A 1 175 ? 2.583 30.135 13.829 1.00 60.34 175 SER A N 1
ATOM 1249 C CA . SER A 1 175 ? 3.184 30.954 12.763 1.00 60.34 175 SER A CA 1
ATOM 1250 C C . SER A 1 175 ? 4.701 30.812 12.768 1.00 60.34 175 SER A C 1
ATOM 1252 O O . SER A 1 175 ? 5.251 30.657 13.883 1.00 60.34 175 SER A O 1
#